Protein AF-A0A7J8ZY52-F1 (afdb_monomer_lite)

Foldseek 3Di:
DADPVRHDPDDDDDDPDDDDPVVVVVVVVVVVVVVVVVVVVVVVVVVVVVVVVVVVVVPPPPPPPDPDDPPVVVVVVVVVVPD

pLDDT: mean 74.92, std 9.33, range [50.78, 90.19]

Secondary structure (DSSP, 8-state):
-B-TTS-B---------S--HHHHHHHHHHHHHHHHHHHHHHHHHHHHHHHHHHHHHHT-S-----SS--HHHHHHHHHGGG-

Organism: NCBI:txid34288

Structure (mmCIF, N/CA/C/O backbone):
data_AF-A0A7J8ZY52-F1
#
_entry.id   AF-A0A7J8ZY52-F1
#
loop_
_atom_site.group_PDB
_atom_site.id
_atom_site.type_symbol
_atom_site.label_atom_id
_atom_site.label_alt_id
_atom_site.label_comp_id
_atom_site.label_asym_id
_atom_site.label_entity_id
_atom_site.label_seq_id
_atom_site.pdbx_PDB_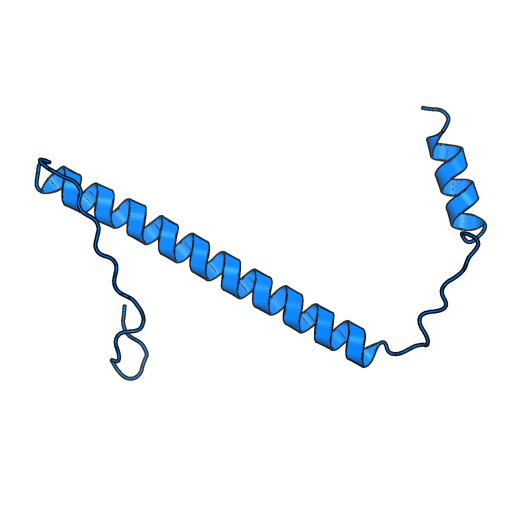ins_code
_atom_site.Cartn_x
_atom_site.Cartn_y
_atom_site.Cartn_z
_atom_site.occupancy
_atom_site.B_iso_or_equiv
_atom_site.auth_seq_id
_atom_site.auth_comp_id
_atom_site.auth_asym_id
_atom_site.auth_atom_id
_atom_site.pdbx_PDB_model_num
ATOM 1 N N . MET A 1 1 ? -9.567 4.970 -10.675 1.00 62.19 1 MET A N 1
ATOM 2 C CA . MET A 1 1 ? -8.398 5.811 -11.016 1.00 62.19 1 MET A CA 1
ATOM 3 C C . MET A 1 1 ? -7.883 5.292 -12.343 1.00 62.19 1 MET A C 1
ATOM 5 O O . MET A 1 1 ? -7.769 4.075 -12.453 1.00 62.19 1 MET A O 1
ATOM 9 N N . CYS A 1 2 ? -7.699 6.155 -13.340 1.00 71.62 2 CYS A N 1
ATOM 10 C CA . CYS A 1 2 ? -7.312 5.735 -14.689 1.00 71.62 2 CYS A CA 1
ATOM 11 C C . CYS A 1 2 ? -5.908 6.232 -15.032 1.00 71.62 2 CYS A C 1
ATOM 13 O O . CYS A 1 2 ? -5.464 7.225 -14.451 1.00 71.62 2 CYS A O 1
ATOM 15 N N . ASP A 1 3 ? -5.217 5.523 -15.918 1.00 78.25 3 ASP A N 1
ATOM 16 C CA . ASP A 1 3 ? -3.921 5.947 -16.435 1.00 78.25 3 ASP A CA 1
ATOM 17 C C . ASP A 1 3 ? -4.102 7.007 -17.531 1.00 78.25 3 ASP A C 1
ATOM 19 O O . ASP A 1 3 ? -5.211 7.418 -17.880 1.00 78.25 3 ASP A O 1
ATOM 23 N N . GLU A 1 4 ? -2.979 7.461 -18.069 1.00 86.69 4 GLU A N 1
ATOM 24 C CA . GLU A 1 4 ? -2.901 8.390 -19.195 1.00 86.69 4 GLU A CA 1
ATOM 25 C C . GLU A 1 4 ? -3.491 7.834 -20.508 1.00 86.69 4 GLU A C 1
ATOM 27 O O . GLU A 1 4 ? -3.818 8.616 -21.400 1.00 86.69 4 GLU A O 1
ATOM 32 N N . ASN A 1 5 ? -3.730 6.520 -20.599 1.00 84.25 5 ASN A N 1
ATOM 33 C CA . ASN A 1 5 ? -4.411 5.867 -21.721 1.00 84.25 5 ASN A CA 1
ATOM 34 C C . ASN A 1 5 ? -5.930 5.736 -21.500 1.00 84.25 5 ASN A C 1
ATOM 36 O O . ASN A 1 5 ? -6.656 5.329 -22.407 1.00 84.25 5 ASN A O 1
ATOM 40 N N . GLY A 1 6 ? -6.429 6.116 -20.318 1.00 81.50 6 GLY A N 1
ATOM 41 C CA . GLY A 1 6 ? -7.831 5.982 -19.927 1.00 81.50 6 GLY A CA 1
ATOM 42 C C . GLY A 1 6 ? -8.198 4.603 -19.371 1.00 81.50 6 GLY A C 1
ATOM 43 O O . GLY A 1 6 ? -9.368 4.376 -19.049 1.00 81.50 6 GLY A O 1
ATOM 44 N N . ASP A 1 7 ? -7.227 3.708 -19.201 1.00 83.50 7 ASP A N 1
ATOM 45 C CA . ASP A 1 7 ? -7.434 2.372 -18.657 1.00 83.50 7 ASP A CA 1
ATOM 46 C C . ASP A 1 7 ? -7.602 2.416 -17.140 1.00 83.50 7 ASP A C 1
ATOM 48 O O . ASP A 1 7 ? -7.000 3.224 -16.430 1.00 83.50 7 ASP A O 1
ATOM 52 N N . TRP A 1 8 ? -8.441 1.524 -16.612 1.00 75.06 8 TRP A N 1
ATOM 53 C CA . TRP A 1 8 ? -8.672 1.416 -15.175 1.00 75.06 8 TRP A CA 1
ATOM 54 C C . TRP A 1 8 ? -7.425 0.875 -14.474 1.00 75.06 8 TRP A C 1
ATOM 56 O O . TRP A 1 8 ? -7.124 -0.311 -14.545 1.00 75.06 8 TRP A O 1
ATOM 66 N N . VAL A 1 9 ? -6.745 1.738 -13.724 1.00 73.31 9 VAL A N 1
ATOM 67 C CA . VAL A 1 9 ? -5.562 1.374 -12.931 1.00 73.31 9 VAL A CA 1
ATOM 68 C C . VAL A 1 9 ? -5.976 0.725 -11.620 1.00 73.31 9 VAL A C 1
ATOM 70 O O . VAL A 1 9 ? -5.358 -0.235 -11.171 1.00 73.31 9 VAL A O 1
ATOM 73 N N . PHE A 1 10 ? -7.019 1.262 -10.979 1.00 70.50 10 PHE A N 1
ATOM 74 C CA . PHE A 1 10 ? -7.453 0.781 -9.672 1.00 70.50 10 PHE A CA 1
ATOM 75 C C . PHE A 1 10 ? -8.895 1.179 -9.340 1.00 70.50 10 PHE A C 1
ATOM 77 O O . PHE A 1 10 ? -9.331 2.307 -9.618 1.00 70.50 10 PHE A O 1
ATOM 84 N N . GLY A 1 11 ? -9.615 0.259 -8.694 1.00 70.69 11 GLY A N 1
ATOM 85 C CA . GLY A 1 11 ? -10.962 0.451 -8.168 1.00 70.69 11 GLY A CA 1
ATOM 86 C C . GLY A 1 11 ? -11.114 -0.228 -6.809 1.00 70.69 11 GLY A C 1
ATOM 87 O O . GLY A 1 11 ? -10.585 -1.314 -6.590 1.00 70.69 11 GLY A O 1
ATOM 88 N N . TYR A 1 12 ? -11.838 0.417 -5.896 1.00 75.62 12 TYR A N 1
ATOM 89 C CA . TYR A 1 12 ? -12.063 -0.079 -4.541 1.00 75.62 12 TYR A CA 1
ATOM 90 C C . TYR A 1 12 ? -13.558 -0.216 -4.260 1.00 75.62 12 TYR A C 1
ATOM 92 O O . TYR A 1 12 ? -14.331 0.701 -4.535 1.00 75.62 12 TYR A O 1
ATOM 100 N N . ASN A 1 13 ? -13.962 -1.357 -3.701 1.00 80.62 13 ASN A N 1
ATOM 101 C CA . ASN A 1 13 ? -15.329 -1.615 -3.261 1.00 80.62 13 ASN A CA 1
ATOM 102 C C . ASN A 1 13 ? -15.298 -2.304 -1.893 1.00 80.62 13 ASN A C 1
ATOM 104 O O . ASN A 1 13 ? -14.621 -3.318 -1.716 1.00 80.62 13 ASN A O 1
ATOM 108 N N . ARG A 1 14 ? -16.048 -1.761 -0.931 1.00 79.31 14 ARG A N 1
ATOM 109 C CA . ARG A 1 14 ? -16.179 -2.317 0.415 1.00 79.31 14 ARG A CA 1
ATOM 110 C C . ARG A 1 14 ? -17.629 -2.290 0.877 1.00 79.31 14 ARG A C 1
ATOM 112 O O . ARG A 1 14 ? -18.322 -1.283 0.770 1.00 79.31 14 ARG A O 1
ATOM 119 N N . PHE A 1 15 ? -18.063 -3.386 1.495 1.00 79.56 15 PHE A N 1
ATOM 120 C CA . PHE A 1 15 ? -19.372 -3.466 2.132 1.00 79.56 15 PHE A CA 1
ATOM 121 C C . PHE A 1 15 ? -19.370 -2.780 3.509 1.00 79.56 15 PHE A C 1
ATOM 123 O O . PHE A 1 15 ? -18.823 -3.307 4.477 1.00 79.56 15 PHE A O 1
ATOM 130 N N . ILE A 1 16 ? -20.012 -1.611 3.597 1.00 78.56 16 ILE A N 1
ATOM 131 C CA . ILE A 1 16 ? -20.052 -0.752 4.800 1.00 78.56 16 ILE A CA 1
ATOM 132 C C . ILE A 1 16 ? -21.319 -0.966 5.664 1.00 78.56 16 ILE A C 1
ATOM 134 O O . ILE A 1 16 ? -21.497 -0.305 6.684 1.00 78.56 16 ILE A O 1
ATOM 138 N N . ARG A 1 17 ? -22.185 -1.931 5.299 1.00 84.25 17 ARG A N 1
ATOM 139 C CA . ARG A 1 17 ? -23.485 -2.238 5.949 1.00 84.25 17 ARG A CA 1
ATOM 140 C C . ARG A 1 17 ? -24.458 -1.038 5.937 1.00 84.25 17 ARG A C 1
ATOM 142 O O . ARG A 1 17 ? -24.351 -0.157 5.090 1.00 84.25 17 ARG A O 1
ATOM 149 N N . LYS A 1 18 ? -25.471 -1.034 6.820 1.00 85.69 18 LYS A N 1
ATOM 150 C CA . LYS A 1 18 ? -26.427 0.078 6.960 1.00 85.69 18 LYS A CA 1
ATOM 151 C C . LYS A 1 18 ? -25.704 1.303 7.520 1.00 85.69 18 LYS A C 1
ATOM 153 O O . LYS A 1 18 ? -25.395 1.349 8.705 1.00 85.69 18 LYS A O 1
ATOM 158 N N . CYS A 1 19 ? -25.485 2.293 6.670 1.00 83.19 19 CYS A N 1
ATOM 159 C CA . CYS A 1 19 ? -24.980 3.610 7.035 1.00 83.19 19 CYS A CA 1
ATOM 160 C C . CYS A 1 19 ? -25.719 4.679 6.214 1.00 83.19 19 CYS A C 1
ATOM 162 O O . CYS A 1 19 ? -26.373 4.354 5.221 1.00 83.19 19 CYS A O 1
ATOM 164 N N . SER A 1 20 ? -25.682 5.941 6.653 1.00 90.19 20 SER A N 1
ATOM 165 C CA . SER A 1 20 ? -26.231 7.040 5.851 1.00 90.19 20 SER A CA 1
ATOM 166 C C . SER A 1 20 ? -25.323 7.328 4.6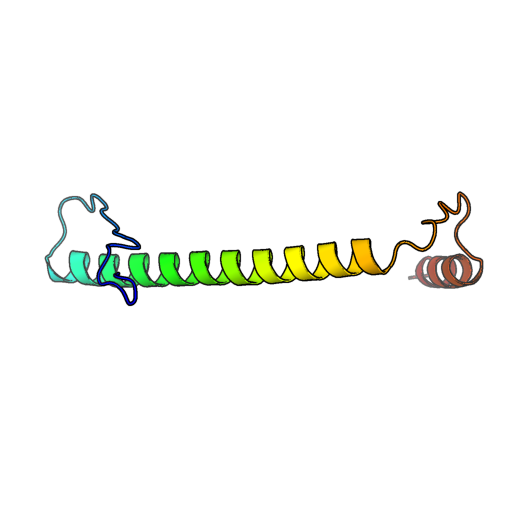54 1.00 90.19 20 SER A C 1
ATOM 168 O O . SER A 1 20 ? -24.126 7.047 4.705 1.00 90.19 20 SER A O 1
ATOM 170 N N . VAL A 1 21 ? -25.882 7.931 3.600 1.00 89.44 21 VAL A N 1
ATOM 171 C CA . VAL A 1 21 ? -25.129 8.311 2.388 1.00 89.44 21 VAL A CA 1
ATOM 172 C C . VAL A 1 21 ? -23.890 9.137 2.749 1.00 89.44 21 VAL A C 1
ATOM 174 O O . VAL A 1 21 ? -22.791 8.819 2.314 1.00 89.44 21 VAL A O 1
ATOM 177 N N . PHE A 1 22 ? -24.045 10.106 3.654 1.00 86.81 22 PHE A N 1
ATOM 178 C CA . PHE A 1 22 ? -22.942 10.937 4.136 1.00 86.81 22 PHE A CA 1
ATOM 179 C C . PHE A 1 22 ? -21.811 10.124 4.789 1.00 86.81 22 PHE A C 1
ATOM 181 O O . PHE A 1 22 ? -20.634 10.342 4.511 1.00 86.81 22 PHE A O 1
ATOM 188 N N . TYR A 1 23 ? -22.152 9.152 5.641 1.00 85.19 23 TYR A N 1
ATOM 189 C CA . TYR A 1 23 ? -21.147 8.290 6.265 1.00 85.19 23 TYR A CA 1
ATOM 190 C C . TYR A 1 23 ? -20.473 7.365 5.248 1.00 85.19 23 TYR A C 1
ATOM 192 O O . TYR A 1 23 ? -19.275 7.118 5.370 1.00 85.19 23 TYR A O 1
ATOM 200 N N . ALA A 1 24 ? -21.215 6.865 4.256 1.00 86.75 24 ALA A N 1
ATOM 201 C CA . ALA A 1 24 ? -20.661 6.027 3.197 1.00 86.75 24 ALA A CA 1
ATOM 202 C C . ALA A 1 24 ? -19.617 6.786 2.366 1.00 86.75 24 ALA A C 1
ATOM 204 O O . ALA A 1 24 ? -18.531 6.262 2.113 1.00 86.75 24 ALA A O 1
ATOM 205 N N . GLU A 1 25 ? -19.917 8.030 1.992 1.00 87.12 25 GLU A N 1
ATOM 206 C CA . GLU A 1 25 ? -18.999 8.900 1.253 1.00 87.12 25 GLU A CA 1
ATOM 207 C C . GLU A 1 25 ? -17.754 9.231 2.077 1.00 87.12 25 GLU A C 1
ATOM 209 O O . GLU A 1 25 ? -16.634 9.059 1.596 1.00 87.12 25 GLU A O 1
ATOM 214 N N . LEU A 1 26 ? -17.928 9.617 3.345 1.00 88.19 26 LEU A N 1
ATOM 215 C CA . LEU A 1 26 ? -16.806 9.949 4.223 1.00 88.19 26 LEU A CA 1
ATOM 216 C C . LEU A 1 26 ? -15.861 8.755 4.431 1.00 88.19 26 LEU A C 1
ATOM 218 O O . LEU A 1 26 ? -14.641 8.909 4.360 1.00 88.19 26 LEU A O 1
ATOM 222 N N . TRP A 1 27 ? -16.414 7.555 4.641 1.00 86.44 27 TRP A N 1
ATOM 223 C CA . TRP A 1 27 ? -15.621 6.327 4.732 1.00 86.44 27 TRP A CA 1
ATOM 224 C C . TRP A 1 27 ? -14.902 6.006 3.427 1.00 86.44 27 TRP A C 1
ATOM 226 O O . TRP A 1 27 ? -13.730 5.639 3.459 1.00 86.44 27 TRP A O 1
ATOM 236 N N . SER A 1 28 ? -15.570 6.189 2.288 1.00 84.56 28 SER A N 1
ATOM 237 C CA . SER A 1 28 ? -14.976 5.939 0.972 1.00 84.56 28 SER A CA 1
ATOM 238 C C . SER A 1 28 ? -13.796 6.875 0.691 1.00 84.56 28 SER A C 1
ATOM 240 O O . SER A 1 28 ? -12.786 6.435 0.146 1.00 84.56 28 SER A O 1
ATOM 242 N N . ILE A 1 29 ? -13.876 8.141 1.117 1.00 88.00 29 ILE A N 1
ATOM 243 C CA . ILE A 1 29 ? -12.770 9.106 1.010 1.00 88.00 29 ILE A CA 1
ATOM 244 C C . ILE A 1 29 ? -11.600 8.697 1.912 1.00 88.00 29 ILE A C 1
ATOM 246 O O . ILE A 1 29 ? -10.454 8.681 1.465 1.00 88.00 29 ILE A O 1
ATOM 250 N N . LEU A 1 30 ? -11.873 8.341 3.171 1.00 88.38 30 LEU A N 1
ATOM 251 C CA . LEU A 1 30 ? -10.839 7.922 4.120 1.00 88.38 30 LEU A CA 1
ATOM 252 C C . LEU A 1 30 ? -10.118 6.649 3.660 1.00 88.38 30 LEU A C 1
ATOM 254 O O . LEU A 1 30 ? -8.889 6.587 3.706 1.00 88.38 30 LEU A O 1
ATOM 258 N N . ASP A 1 31 ? -10.872 5.640 3.227 1.00 86.81 31 ASP A N 1
ATOM 259 C CA . ASP A 1 31 ? -10.311 4.387 2.725 1.00 86.81 31 ASP A CA 1
ATOM 260 C C . ASP A 1 31 ? -9.526 4.640 1.423 1.00 86.81 31 ASP A C 1
ATOM 262 O O . ASP A 1 31 ? -8.416 4.131 1.274 1.00 86.81 31 ASP A O 1
ATOM 266 N N . GLY A 1 32 ? -10.022 5.514 0.538 1.00 85.88 32 GLY A N 1
ATOM 267 C CA . GLY A 1 32 ? -9.300 5.956 -0.659 1.00 85.88 32 GLY A CA 1
ATOM 268 C C . GLY A 1 32 ? -7.953 6.622 -0.349 1.00 85.88 32 GLY A C 1
ATOM 269 O O . GLY A 1 32 ? -6.941 6.269 -0.951 1.00 85.88 32 GLY A O 1
ATOM 270 N N . LEU A 1 33 ? -7.908 7.532 0.630 1.00 86.12 33 LEU A N 1
ATOM 271 C CA . LEU A 1 33 ? -6.668 8.192 1.062 1.00 86.12 33 LEU A CA 1
ATOM 272 C C . LEU A 1 33 ? -5.654 7.201 1.643 1.00 86.12 33 LEU A C 1
ATOM 274 O O . LEU A 1 33 ? -4.469 7.282 1.325 1.00 86.12 33 LEU A O 1
ATOM 278 N N . LYS A 1 34 ? -6.113 6.244 2.458 1.00 85.88 34 LYS A N 1
ATOM 279 C CA . LYS A 1 34 ? -5.248 5.196 3.020 1.00 85.88 34 LYS A CA 1
ATOM 280 C C . LYS A 1 34 ? -4.663 4.293 1.939 1.00 85.88 34 LYS A C 1
ATOM 282 O O . LYS A 1 34 ? -3.483 3.965 2.007 1.00 85.88 34 LYS A O 1
ATOM 287 N N . LEU A 1 35 ? -5.465 3.923 0.941 1.00 84.31 35 LEU A N 1
ATOM 288 C CA . LEU A 1 35 ? -5.009 3.111 -0.188 1.00 84.31 35 LEU A CA 1
ATOM 289 C C . LEU A 1 35 ? -3.939 3.845 -0.998 1.00 84.31 35 LEU A C 1
ATOM 291 O O . LEU A 1 35 ? -2.885 3.276 -1.259 1.00 84.31 35 LEU A O 1
ATOM 295 N N . ILE A 1 36 ? -4.158 5.125 -1.318 1.00 82.69 36 ILE A N 1
ATOM 296 C CA . ILE A 1 36 ? -3.159 5.943 -2.022 1.00 82.69 36 ILE A CA 1
ATOM 297 C C . ILE A 1 36 ? -1.869 6.045 -1.200 1.00 82.69 36 ILE A C 1
ATOM 299 O O . ILE A 1 36 ? -0.782 5.860 -1.739 1.00 82.69 36 ILE A O 1
ATOM 303 N N . GLN A 1 37 ? -1.976 6.302 0.105 1.00 83.31 37 GLN A N 1
ATOM 304 C CA . GLN A 1 37 ? -0.815 6.396 0.990 1.00 83.31 37 GLN A CA 1
ATOM 305 C C . GLN A 1 37 ? -0.008 5.092 1.018 1.00 83.31 37 GLN A C 1
ATOM 307 O O . GLN A 1 37 ? 1.222 5.129 0.969 1.00 83.31 37 GLN A O 1
ATOM 312 N N . GLN A 1 38 ? -0.688 3.948 1.083 1.00 79.56 38 GLN A N 1
ATOM 313 C CA . GLN A 1 38 ? -0.044 2.641 1.093 1.00 79.56 38 GLN A CA 1
ATOM 314 C C . GLN A 1 38 ? 0.643 2.342 -0.247 1.00 79.56 38 GLN A C 1
ATOM 316 O O . GLN A 1 38 ? 1.794 1.915 -0.256 1.00 79.56 38 GLN A O 1
ATOM 321 N N . GLU A 1 39 ? -0.016 2.620 -1.371 1.00 76.50 39 GLU A N 1
ATOM 322 C CA . GLU A 1 39 ? 0.556 2.429 -2.709 1.00 76.50 39 GLU A CA 1
ATOM 323 C C . GLU A 1 39 ? 1.785 3.312 -2.947 1.00 76.50 39 GLU A C 1
ATOM 325 O O . GLU A 1 39 ? 2.807 2.838 -3.443 1.00 76.50 39 GLU A O 1
ATOM 330 N N . VAL A 1 40 ? 1.727 4.589 -2.556 1.00 74.56 40 VAL A N 1
ATOM 331 C CA . VAL A 1 40 ? 2.880 5.498 -2.653 1.00 74.56 40 VAL A CA 1
ATOM 332 C C . VAL A 1 40 ? 4.034 4.990 -1.789 1.00 74.56 40 VAL A C 1
ATOM 334 O O . VAL A 1 40 ? 5.164 4.931 -2.263 1.00 74.56 40 VAL A O 1
ATOM 337 N N . MET A 1 41 ? 3.761 4.541 -0.561 1.00 70.69 41 MET A N 1
ATOM 338 C CA . MET A 1 41 ? 4.789 3.977 0.319 1.00 70.69 41 MET A CA 1
ATOM 339 C C . MET A 1 41 ? 5.445 2.727 -0.286 1.00 70.69 41 MET A C 1
ATOM 341 O O . MET A 1 41 ? 6.666 2.593 -0.228 1.00 70.69 41 MET A O 1
ATOM 345 N N . ILE A 1 42 ? 4.660 1.837 -0.899 1.00 69.56 42 ILE A N 1
ATOM 346 C CA . ILE A 1 42 ? 5.176 0.643 -1.582 1.00 69.56 42 ILE A CA 1
ATOM 347 C C . ILE A 1 42 ? 6.040 1.041 -2.783 1.00 69.56 42 ILE A C 1
ATOM 349 O O . ILE A 1 42 ? 7.119 0.482 -2.967 1.00 69.56 42 ILE A O 1
ATOM 353 N N . ARG A 1 43 ? 5.613 2.022 -3.587 1.00 69.88 43 ARG A N 1
ATOM 354 C CA . ARG A 1 43 ? 6.391 2.507 -4.739 1.00 69.88 43 ARG A CA 1
ATOM 355 C C . ARG A 1 43 ? 7.732 3.107 -4.320 1.00 69.88 43 ARG A C 1
ATOM 357 O O . ARG A 1 43 ? 8.749 2.748 -4.903 1.00 69.88 43 ARG A O 1
ATOM 364 N N . GLU A 1 44 ? 7.748 3.952 -3.293 1.00 68.50 44 GLU A N 1
ATOM 365 C CA . GLU A 1 44 ? 8.977 4.544 -2.742 1.00 68.50 44 GLU A CA 1
ATOM 366 C C . GLU A 1 44 ? 9.910 3.482 -2.138 1.00 68.50 44 GLU A C 1
ATOM 368 O O . GLU A 1 44 ? 11.130 3.521 -2.326 1.00 68.50 44 GLU A O 1
ATOM 373 N N . HIS A 1 45 ? 9.347 2.481 -1.456 1.00 63.09 45 HIS A N 1
ATOM 374 C CA . HIS A 1 45 ? 10.119 1.359 -0.926 1.00 63.09 45 HIS A CA 1
ATOM 375 C C . HIS A 1 45 ? 10.726 0.507 -2.049 1.00 63.09 45 HIS A C 1
ATOM 377 O O . HIS A 1 45 ? 11.902 0.154 -1.988 1.00 63.09 45 HIS A O 1
ATOM 383 N N . ASN A 1 46 ? 9.958 0.238 -3.108 1.00 69.69 46 ASN A N 1
ATOM 384 C CA . ASN A 1 46 ? 10.434 -0.487 -4.285 1.00 69.69 46 ASN A CA 1
ATOM 385 C C . ASN A 1 46 ? 11.532 0.288 -5.024 1.00 69.69 46 ASN A C 1
ATOM 387 O O . ASN A 1 46 ? 12.513 -0.316 -5.443 1.00 69.69 46 ASN A O 1
ATOM 391 N N . LEU A 1 47 ? 11.411 1.615 -5.135 1.00 71.38 47 LEU A N 1
ATOM 392 C CA . LEU A 1 47 ? 12.458 2.478 -5.692 1.00 71.38 47 LEU A CA 1
ATOM 393 C C . LEU A 1 47 ? 13.734 2.431 -4.850 1.00 71.38 47 LEU A C 1
ATOM 395 O O . LEU A 1 47 ? 14.828 2.303 -5.394 1.00 71.38 47 LEU A O 1
ATOM 399 N N . SER A 1 48 ? 13.596 2.484 -3.526 1.00 71.81 48 SER A N 1
ATOM 400 C CA . SER A 1 48 ? 14.728 2.390 -2.599 1.00 71.81 48 SER A CA 1
ATOM 401 C C . SER A 1 48 ? 15.418 1.025 -2.697 1.00 71.81 48 SER A C 1
ATOM 403 O O . SER A 1 48 ? 16.643 0.952 -2.740 1.00 71.81 48 SER A O 1
ATOM 405 N N . SER A 1 49 ? 14.642 -0.058 -2.783 1.00 69.38 49 SER A N 1
ATOM 406 C CA . SER A 1 49 ? 15.160 -1.420 -2.936 1.00 69.38 49 SER A CA 1
ATOM 407 C C . SER A 1 49 ? 15.847 -1.633 -4.289 1.00 69.38 49 SER A C 1
ATOM 409 O O . SER A 1 49 ? 16.935 -2.200 -4.323 1.00 69.38 49 SER A O 1
ATOM 411 N N . ASP A 1 50 ? 15.277 -1.124 -5.386 1.00 78.88 50 ASP A N 1
ATOM 412 C CA . ASP A 1 50 ? 15.887 -1.170 -6.722 1.00 78.88 50 ASP A CA 1
ATOM 413 C C . ASP A 1 50 ? 17.180 -0.342 -6.786 1.00 78.88 50 ASP A C 1
ATOM 415 O O . ASP A 1 50 ? 18.188 -0.786 -7.337 1.00 78.88 50 ASP A O 1
ATOM 419 N N . TYR A 1 51 ? 17.191 0.837 -6.159 1.00 77.69 51 TYR A N 1
ATOM 420 C CA . TYR A 1 51 ? 18.392 1.660 -6.039 1.00 77.69 51 TYR A CA 1
ATOM 421 C C . TYR A 1 51 ? 19.498 0.940 -5.256 1.00 77.69 51 TYR A C 1
ATOM 423 O O . TYR A 1 51 ? 20.644 0.911 -5.702 1.00 77.69 51 TYR A O 1
ATOM 431 N N . LEU A 1 52 ? 19.161 0.298 -4.132 1.00 74.62 52 LEU A N 1
ATOM 432 C CA . LEU A 1 52 ? 20.111 -0.506 -3.361 1.00 74.62 52 LEU A CA 1
ATOM 433 C C . LEU A 1 52 ? 20.604 -1.734 -4.133 1.00 74.62 52 LEU A C 1
ATOM 435 O O . LEU A 1 52 ? 21.794 -2.016 -4.088 1.00 74.62 52 LEU A O 1
ATOM 439 N N . ALA A 1 53 ? 19.744 -2.426 -4.883 1.00 76.62 53 ALA A N 1
ATOM 440 C CA . ALA A 1 53 ? 20.151 -3.557 -5.719 1.00 76.62 53 ALA A CA 1
ATOM 441 C C . ALA A 1 53 ? 21.099 -3.127 -6.853 1.00 76.62 53 ALA A C 1
ATOM 443 O O . ALA A 1 53 ? 22.051 -3.833 -7.182 1.00 76.62 53 ALA A O 1
ATOM 444 N N . LYS A 1 54 ? 20.876 -1.942 -7.436 1.00 80.75 54 LYS A N 1
ATOM 445 C CA . LYS A 1 54 ? 21.787 -1.342 -8.422 1.00 80.75 54 LYS A CA 1
ATOM 446 C C . LYS A 1 54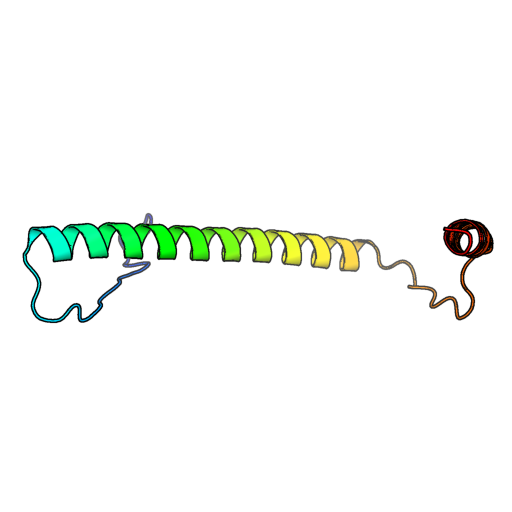 ? 23.125 -0.959 -7.806 1.00 80.75 54 LYS A C 1
ATOM 448 O O . LYS A 1 54 ? 24.1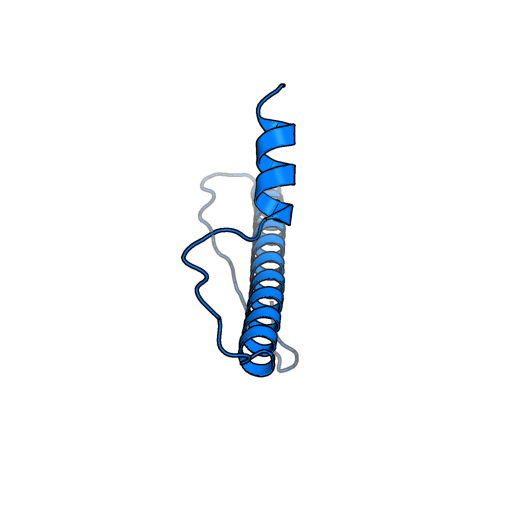48 -1.169 -8.452 1.00 80.75 54 LYS A O 1
ATOM 453 N N . LEU A 1 55 ? 23.119 -0.412 -6.589 1.00 76.12 55 LEU A N 1
ATOM 454 C CA . LEU A 1 55 ? 24.348 -0.149 -5.846 1.00 76.12 55 LEU A CA 1
ATOM 455 C C . LEU A 1 55 ? 25.085 -1.452 -5.544 1.00 76.12 55 LEU A C 1
ATOM 457 O O . LEU A 1 55 ? 26.230 -1.546 -5.943 1.00 76.12 55 LEU A O 1
ATOM 461 N N . ASP A 1 56 ? 24.428 -2.463 -4.973 1.00 70.81 56 ASP A N 1
ATOM 462 C CA . ASP A 1 56 ? 25.008 -3.788 -4.694 1.00 70.81 56 ASP A CA 1
ATOM 463 C C . ASP A 1 56 ? 25.640 -4.420 -5.947 1.00 70.81 56 ASP A C 1
ATOM 465 O O . ASP A 1 56 ? 26.770 -4.906 -5.925 1.00 70.81 56 ASP A O 1
ATOM 469 N N . PHE A 1 57 ? 24.961 -4.318 -7.094 1.00 67.25 57 PHE A N 1
ATOM 470 C CA . PHE A 1 57 ? 25.503 -4.779 -8.370 1.00 67.25 57 PHE A CA 1
ATOM 471 C C . PHE A 1 57 ? 26.707 -3.951 -8.853 1.00 67.25 57 PHE A C 1
ATOM 473 O O . PHE A 1 57 ? 27.659 -4.515 -9.398 1.00 67.25 57 PHE A O 1
ATOM 480 N N . ALA A 1 58 ? 26.670 -2.626 -8.684 1.00 67.25 58 ALA A N 1
ATOM 481 C CA . ALA A 1 58 ? 27.743 -1.714 -9.081 1.00 67.25 58 ALA A CA 1
ATOM 482 C C . ALA A 1 58 ? 28.956 -1.773 -8.137 1.00 67.25 58 ALA A C 1
ATOM 484 O O . ALA A 1 58 ? 30.081 -1.539 -8.571 1.00 67.25 58 ALA A O 1
ATOM 485 N N . THR A 1 59 ? 28.738 -2.121 -6.869 1.00 60.00 59 THR A N 1
ATOM 486 C CA . THR A 1 59 ? 29.746 -2.264 -5.818 1.00 60.00 59 THR A CA 1
ATOM 487 C C . THR A 1 59 ? 30.141 -3.720 -5.608 1.00 60.00 59 THR A C 1
ATOM 489 O O . THR A 1 59 ? 30.468 -4.088 -4.484 1.00 60.00 59 THR A O 1
ATOM 492 N N . LYS A 1 60 ? 30.143 -4.554 -6.661 1.00 58.56 60 LYS A N 1
ATOM 493 C CA . LYS A 1 60 ? 30.828 -5.862 -6.675 1.00 58.56 60 LYS A CA 1
ATOM 494 C C . LYS A 1 60 ? 32.350 -5.698 -6.503 1.00 58.56 60 LYS A C 1
ATOM 496 O O . LYS A 1 60 ? 33.142 -6.094 -7.351 1.00 58.56 60 LYS A O 1
ATOM 501 N N . GLU A 1 61 ? 32.769 -5.088 -5.409 1.00 61.59 61 GLU A N 1
ATOM 502 C CA . GLU A 1 61 ? 34.005 -5.436 -4.737 1.00 61.59 61 GLU A CA 1
ATOM 503 C C . GLU A 1 61 ? 33.715 -6.742 -3.990 1.00 61.59 61 GLU A C 1
ATOM 505 O O . GLU A 1 61 ? 32.624 -6.906 -3.440 1.00 61.59 61 GLU A O 1
ATOM 510 N N . ASP A 1 62 ? 34.643 -7.703 -4.033 1.00 58.22 62 ASP A N 1
ATOM 511 C CA . ASP A 1 62 ? 34.525 -8.957 -3.283 1.00 58.22 62 ASP A CA 1
ATOM 512 C C . ASP A 1 62 ? 34.137 -8.624 -1.840 1.00 58.22 62 ASP A C 1
ATOM 514 O O . ASP A 1 62 ? 34.925 -8.024 -1.106 1.00 58.22 62 ASP A O 1
ATOM 518 N N . LEU A 1 63 ? 32.910 -8.978 -1.447 1.00 54.41 63 LEU A N 1
ATOM 519 C CA . LEU A 1 63 ? 32.413 -8.773 -0.095 1.00 54.41 63 LEU A CA 1
ATOM 520 C C . LEU A 1 63 ? 33.277 -9.638 0.829 1.00 54.41 63 LEU A C 1
ATOM 522 O O . LEU A 1 63 ? 33.017 -10.827 1.014 1.00 54.41 63 LEU A O 1
ATOM 526 N N . GLN A 1 64 ? 34.368 -9.070 1.344 1.00 60.62 64 GLN A N 1
ATOM 527 C CA . GLN A 1 64 ? 35.279 -9.789 2.217 1.00 60.62 64 GLN A CA 1
ATOM 528 C C . GLN A 1 64 ? 34.559 -10.006 3.538 1.00 60.62 64 GLN A C 1
ATOM 530 O O . GLN A 1 64 ? 34.414 -9.092 4.350 1.00 60.62 64 GLN A O 1
ATOM 535 N N . LEU A 1 65 ? 34.066 -11.226 3.728 1.00 55.69 65 LEU A N 1
ATOM 536 C CA . LEU A 1 65 ? 33.506 -11.674 4.988 1.00 55.69 65 LEU A CA 1
ATOM 537 C C . LEU A 1 65 ? 34.668 -11.720 5.985 1.00 55.69 65 LEU A C 1
ATOM 539 O O . LEU A 1 65 ? 35.479 -12.641 5.982 1.00 55.69 65 LEU A O 1
ATOM 543 N N . VAL A 1 66 ? 34.833 -10.644 6.752 1.00 60.31 66 VAL A N 1
ATOM 544 C CA . VAL A 1 66 ? 35.888 -10.571 7.757 1.00 60.31 66 VAL A CA 1
ATOM 545 C C . VAL A 1 66 ? 35.368 -11.297 8.990 1.00 60.31 66 VAL A C 1
ATOM 547 O O . VAL A 1 66 ? 34.548 -10.760 9.732 1.00 60.31 66 VAL A O 1
ATOM 550 N N . ASP A 1 67 ? 35.857 -12.516 9.221 1.00 69.25 67 ASP A N 1
ATOM 551 C CA . ASP A 1 67 ? 35.491 -13.347 10.383 1.00 69.25 67 ASP A CA 1
ATOM 552 C C . ASP A 1 67 ? 35.857 -12.694 11.731 1.00 69.25 67 ASP A C 1
ATOM 554 O O . ASP A 1 67 ? 35.496 -13.183 12.800 1.00 69.25 67 ASP A O 1
ATOM 558 N N . THR A 1 68 ? 36.606 -11.587 11.698 1.00 67.50 68 THR A N 1
ATOM 559 C CA . THR A 1 68 ? 36.975 -10.787 12.868 1.00 67.50 68 THR A CA 1
ATOM 560 C C . THR A 1 68 ? 36.633 -9.312 12.633 1.00 67.50 68 THR A C 1
ATOM 562 O O . THR A 1 68 ? 37.074 -8.739 11.635 1.00 67.50 68 THR A O 1
ATOM 565 N N . PRO A 1 69 ? 35.894 -8.649 13.540 1.00 71.31 69 PRO A N 1
ATOM 566 C CA . PRO A 1 69 ? 35.583 -7.233 13.393 1.00 71.31 69 PRO A CA 1
ATOM 567 C C . PRO A 1 69 ? 36.869 -6.377 13.381 1.00 71.31 69 PRO A C 1
ATOM 569 O O . PRO A 1 69 ? 37.769 -6.604 14.197 1.00 71.31 69 PRO A O 1
ATOM 572 N N . PRO A 1 70 ? 36.979 -5.372 12.489 1.00 73.94 70 PRO A N 1
ATOM 573 C CA . PRO A 1 70 ? 38.128 -4.472 12.438 1.00 73.94 70 PRO A CA 1
ATOM 574 C C . PRO A 1 70 ? 38.357 -3.752 13.773 1.00 73.94 70 PRO A C 1
ATOM 576 O O . PRO A 1 70 ? 37.408 -3.334 14.433 1.00 73.94 70 PRO A O 1
ATOM 579 N N . ARG A 1 71 ? 39.625 -3.524 14.140 1.00 67.94 71 ARG A N 1
ATOM 580 C CA . ARG A 1 71 ? 40.036 -2.976 15.450 1.00 67.94 71 ARG A CA 1
ATOM 581 C C . ARG A 1 71 ? 39.319 -1.677 15.854 1.00 67.94 71 ARG A C 1
ATOM 583 O O . ARG A 1 71 ? 38.959 -1.524 17.011 1.00 67.94 71 ARG A O 1
ATOM 590 N N . LYS A 1 72 ? 39.023 -0.796 14.892 1.00 74.50 72 LYS A N 1
ATOM 591 C CA . LYS A 1 72 ? 38.246 0.439 15.122 1.00 74.50 72 LYS A CA 1
ATOM 592 C C . LYS A 1 72 ? 36.815 0.180 15.605 1.00 74.50 72 LYS A C 1
ATOM 594 O O . LYS A 1 72 ? 36.280 0.966 16.375 1.00 74.50 72 LYS A O 1
ATOM 599 N N . VAL A 1 73 ? 36.187 -0.898 15.136 1.00 74.50 73 VAL A N 1
ATOM 600 C CA . VAL A 1 73 ? 34.832 -1.292 15.549 1.00 74.50 73 VAL A CA 1
ATOM 601 C C . VAL A 1 73 ? 34.870 -1.916 16.943 1.00 74.50 73 VAL A C 1
ATOM 603 O O . VAL A 1 73 ? 33.965 -1.674 17.731 1.00 74.50 73 VAL A O 1
ATOM 606 N N . LEU A 1 74 ? 35.934 -2.655 17.278 1.00 71.88 74 LEU 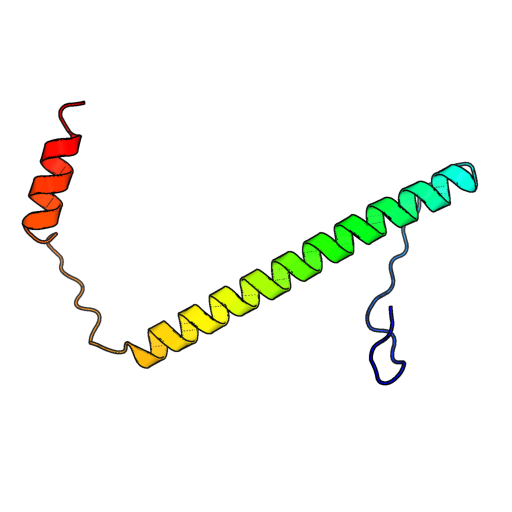A N 1
ATOM 607 C CA . LEU A 1 74 ? 36.153 -3.169 18.634 1.00 71.88 74 LEU A CA 1
ATOM 608 C C . LEU A 1 74 ? 36.348 -2.036 19.648 1.00 71.88 74 LEU A C 1
ATOM 610 O O . LEU A 1 74 ? 35.666 -2.038 20.662 1.00 71.88 74 LEU A O 1
ATOM 614 N N . GLU A 1 75 ? 37.180 -1.038 19.339 1.00 76.69 75 GLU A N 1
ATOM 615 C CA . GLU A 1 75 ? 37.367 0.150 20.192 1.00 76.69 75 GLU A CA 1
ATOM 616 C C . GLU A 1 75 ? 36.044 0.900 20.421 1.00 76.69 75 GLU A C 1
ATOM 618 O O . GLU A 1 75 ? 35.756 1.344 21.531 1.00 76.69 75 GLU A O 1
ATOM 623 N N . PHE A 1 76 ? 35.205 0.997 19.384 1.00 73.69 76 PHE A N 1
ATOM 624 C CA . PHE A 1 76 ? 33.881 1.610 19.486 1.00 73.69 76 PHE A CA 1
ATOM 625 C C . PHE A 1 76 ? 32.904 0.776 20.335 1.00 73.69 76 PHE A C 1
ATOM 627 O O . PHE A 1 76 ? 32.194 1.326 21.170 1.00 73.69 76 PHE A O 1
ATOM 634 N N . LEU A 1 77 ? 32.878 -0.548 20.156 1.00 69.62 77 LEU A N 1
ATOM 635 C CA . LEU A 1 77 ? 32.019 -1.460 20.924 1.00 69.62 77 LEU A CA 1
ATOM 636 C C . LEU A 1 77 ? 32.460 -1.604 22.388 1.00 69.62 77 LEU A C 1
ATOM 638 O O . LEU A 1 77 ? 31.628 -1.842 23.261 1.00 69.62 77 LEU A O 1
ATOM 642 N N . GLU A 1 78 ? 33.756 -1.478 22.670 1.00 75.12 78 GLU A N 1
ATOM 643 C CA . GLU A 1 78 ? 34.294 -1.442 24.032 1.00 75.12 78 GLU A CA 1
ATOM 644 C C . GLU A 1 78 ? 33.923 -0.138 24.741 1.00 75.12 78 GLU A C 1
ATOM 646 O O . GLU A 1 78 ? 33.541 -0.177 25.908 1.00 75.12 78 GLU A O 1
ATOM 651 N N . ALA A 1 79 ? 33.930 0.992 24.026 1.00 73.19 79 ALA A N 1
ATOM 652 C CA . ALA A 1 79 ? 33.477 2.273 24.565 1.00 73.19 79 ALA A CA 1
ATOM 653 C C . ALA A 1 79 ? 31.975 2.290 24.916 1.00 73.19 79 ALA A C 1
ATOM 655 O O . ALA A 1 79 ? 31.566 3.036 25.804 1.00 73.19 79 ALA A O 1
ATOM 656 N N . ASP A 1 80 ? 31.157 1.466 24.253 1.00 68.31 80 ASP A N 1
ATOM 657 C CA . ASP A 1 80 ? 29.708 1.371 24.494 1.00 68.31 80 ASP A CA 1
ATOM 658 C C . ASP A 1 80 ? 29.343 0.389 25.630 1.00 68.31 80 AS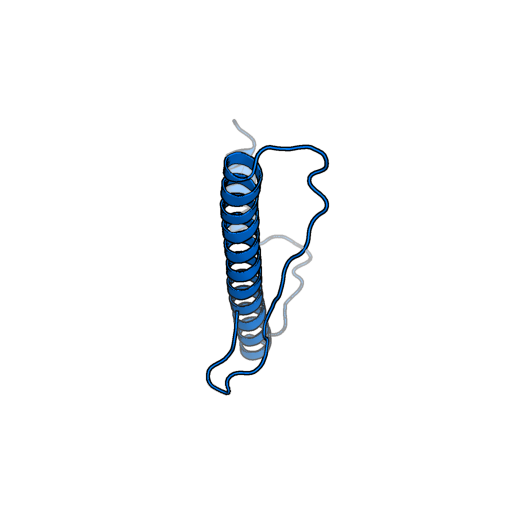P A C 1
ATOM 660 O O . ASP A 1 80 ? 28.218 0.391 26.121 1.00 68.31 80 ASP A O 1
ATOM 664 N N . LYS A 1 81 ? 30.294 -0.436 26.099 1.00 64.56 81 LYS A N 1
ATOM 665 C CA . LYS A 1 81 ? 30.089 -1.380 27.218 1.00 64.56 81 LYS A CA 1
ATOM 666 C C . LYS A 1 81 ? 30.138 -0.739 28.611 1.00 64.56 81 LYS A C 1
ATOM 668 O O . LYS A 1 81 ? 29.787 -1.415 29.576 1.00 64.56 81 LYS A O 1
ATOM 673 N N . GLU A 1 82 ? 30.565 0.518 28.736 1.00 60.94 82 GLU A N 1
ATOM 674 C CA . GLU A 1 82 ? 30.676 1.231 30.023 1.00 60.94 82 GLU A CA 1
ATOM 675 C C . GLU A 1 82 ? 29.556 2.266 30.270 1.00 60.94 82 GLU A C 1
ATOM 677 O O . GLU A 1 82 ? 29.752 3.249 30.991 1.00 60.94 82 GLU A O 1
ATOM 682 N N . LYS A 1 83 ? 28.355 2.047 29.721 1.00 50.78 83 LYS A N 1
ATOM 683 C CA . LYS A 1 83 ? 27.147 2.819 30.061 1.00 50.78 83 LYS A CA 1
ATOM 684 C C . LYS A 1 83 ? 26.010 1.926 30.537 1.00 50.78 83 LYS A C 1
ATOM 686 O O . LYS A 1 83 ? 25.259 2.400 31.419 1.00 50.78 83 LYS A O 1
#

Radius of gyration: 24.75 Å; chains: 1; bounding box: 66×24×52 Å

Sequence (83 aa):
MCDENGDWVFGYNRFIRKCSVFYAELWSILDGLKLIQQEVMIREHNLSSDYLAKLDFATKEDLQLVDTPPRKVLEFLEADKEK